Protein AF-A0A5Y9ZJA2-F1 (afdb_monomer)

pLDDT: mean 80.07, std 12.36, range [51.16, 93.44]

Solvent-accessible surface area (backbone atoms only 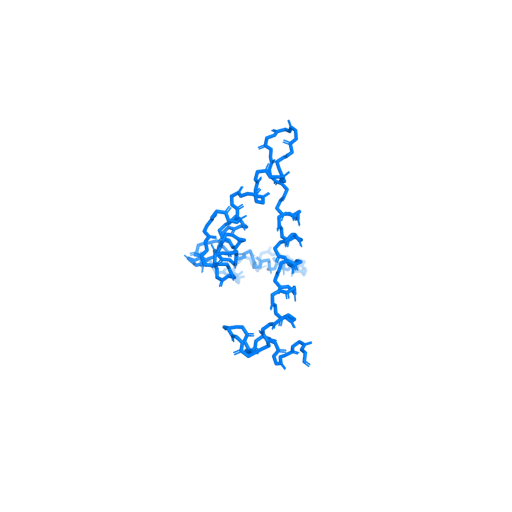— not comparable to full-atom values): 6216 Å² total; per-residue (Å²): 133,67,63,67,77,59,56,74,74,55,94,60,92,79,84,81,82,82,75,82,72,81,58,69,85,80,45,87,80,63,64,50,74,66,54,42,54,42,49,53,38,25,75,72,70,76,38,67,63,62,40,53,55,43,51,65,69,33,48,44,99,86,75,48,69,46,62,68,56,41,47,52,54,50,49,54,51,48,55,53,52,46,76,74,42,55,85,45,99,56,24,79,56,38,72,73,78,107

Sequence (98 aa):
MNVDSFINRFNNHPVLFIGAGFSLRYLEHSYTWEGLLKHISYELTGNNETFLDLKSKSQNSDGTFSYEEIASDIESLFNNTLSQDRDGKFKEINDVFY

Structure (mmCIF, N/CA/C/O backbone):
data_AF-A0A5Y9ZJA2-F1
#
_entry.id   AF-A0A5Y9ZJA2-F1
#
loop_
_atom_site.group_PDB
_atom_site.id
_atom_site.type_symbol
_atom_site.label_atom_id
_atom_site.label_alt_id
_atom_site.label_comp_id
_atom_site.label_asym_id
_atom_site.label_entity_id
_atom_site.label_seq_id
_atom_site.pdbx_PDB_ins_code
_atom_site.Cartn_x
_atom_site.Cartn_y
_atom_site.Cartn_z
_atom_site.occupancy
_atom_site.B_iso_or_equiv
_atom_site.auth_seq_id
_atom_site.auth_comp_id
_atom_site.auth_asym_id
_atom_site.auth_atom_id
_atom_site.pdbx_PDB_model_num
ATOM 1 N N . MET A 1 1 ? 1.990 -11.338 -38.802 1.00 51.16 1 MET A N 1
ATOM 2 C CA . MET A 1 1 ? 3.149 -12.254 -38.888 1.00 51.16 1 MET A CA 1
ATOM 3 C C . MET A 1 1 ? 2.607 -13.671 -38.822 1.00 51.16 1 MET A C 1
ATOM 5 O O . MET A 1 1 ? 1.899 -13.967 -37.872 1.00 51.16 1 MET A O 1
ATOM 9 N N . ASN A 1 2 ? 2.828 -14.498 -39.846 1.00 63.59 2 ASN A N 1
ATOM 10 C CA . ASN A 1 2 ? 2.344 -15.882 -39.852 1.00 63.59 2 ASN A CA 1
ATOM 11 C C . ASN A 1 2 ? 3.407 -16.739 -39.155 1.00 63.59 2 ASN A C 1
ATOM 13 O O . ASN A 1 2 ? 4.462 -16.992 -39.726 1.00 63.59 2 ASN A O 1
ATOM 17 N N . VAL A 1 3 ? 3.186 -17.060 -37.880 1.00 67.06 3 VAL A N 1
ATOM 18 C CA . VAL A 1 3 ? 4.190 -17.697 -37.007 1.00 67.06 3 VAL A CA 1
ATOM 19 C C . VAL A 1 3 ? 4.669 -19.031 -37.590 1.00 67.06 3 VAL A C 1
ATOM 21 O O . VAL A 1 3 ? 5.855 -19.344 -37.534 1.00 67.06 3 VAL A O 1
ATOM 24 N N . ASP A 1 4 ? 3.768 -19.743 -38.261 1.00 72.50 4 ASP A N 1
ATOM 25 C CA . ASP A 1 4 ? 4.036 -20.994 -38.968 1.00 72.50 4 ASP A CA 1
ATOM 26 C C . ASP A 1 4 ? 5.189 -20.880 -39.988 1.00 72.50 4 ASP A C 1
ATOM 28 O O . ASP A 1 4 ? 6.163 -21.632 -39.940 1.00 72.50 4 ASP A O 1
ATOM 32 N N . SER A 1 5 ? 5.172 -19.853 -40.844 1.00 75.12 5 SER A N 1
ATOM 33 C CA . SER A 1 5 ? 6.197 -19.666 -41.883 1.00 75.12 5 SER A CA 1
ATOM 34 C C . SER A 1 5 ? 7.542 -19.157 -41.352 1.00 75.12 5 SER A C 1
ATOM 36 O O . SER A 1 5 ? 8.542 -19.154 -42.079 1.00 75.12 5 SER A O 1
ATOM 38 N N . PHE A 1 6 ? 7.583 -18.704 -40.098 1.00 75.88 6 PHE A N 1
ATOM 39 C CA . PHE A 1 6 ? 8.811 -18.355 -39.388 1.00 75.88 6 PHE A CA 1
ATOM 40 C C . PHE A 1 6 ? 9.441 -19.595 -38.742 1.00 75.88 6 PHE A C 1
ATOM 42 O O . PHE A 1 6 ? 10.637 -19.822 -38.90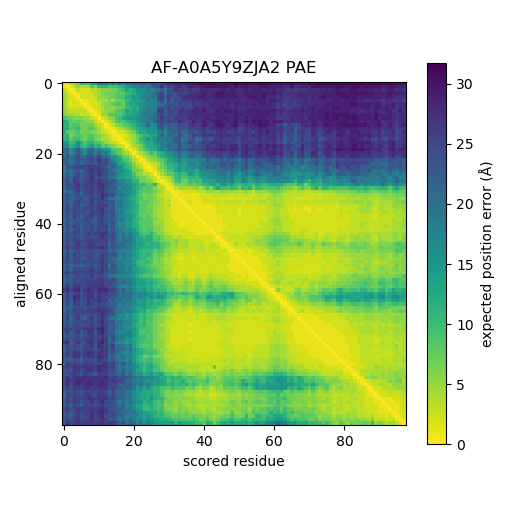6 1.00 75.88 6 PHE A O 1
ATOM 49 N N . ILE A 1 7 ? 8.629 -20.418 -38.072 1.00 71.00 7 ILE A N 1
ATOM 50 C CA . ILE A 1 7 ? 9.071 -21.645 -37.394 1.00 71.00 7 ILE A CA 1
ATOM 51 C C . ILE A 1 7 ? 9.594 -22.679 -38.403 1.00 71.00 7 ILE A C 1
ATOM 53 O O . ILE A 1 7 ? 10.636 -23.286 -38.167 1.00 71.00 7 ILE A O 1
ATOM 57 N N . ASN A 1 8 ? 8.952 -22.798 -39.570 1.00 73.94 8 ASN A N 1
ATOM 58 C CA . ASN A 1 8 ? 9.300 -23.767 -40.619 1.00 73.94 8 ASN A CA 1
ATOM 59 C C . ASN A 1 8 ? 10.683 -23.569 -41.282 1.00 73.94 8 ASN A C 1
ATOM 61 O O . ASN A 1 8 ? 11.052 -24.334 -42.169 1.00 73.94 8 ASN A O 1
ATOM 65 N N . ARG A 1 9 ? 11.464 -22.553 -40.887 1.00 76.75 9 ARG A N 1
ATOM 66 C CA . ARG A 1 9 ? 12.826 -22.304 -41.406 1.00 76.75 9 ARG A CA 1
ATOM 67 C C . ARG A 1 9 ? 13.930 -22.905 -40.535 1.00 76.75 9 ARG A C 1
ATOM 69 O O . ARG A 1 9 ? 15.094 -22.872 -40.931 1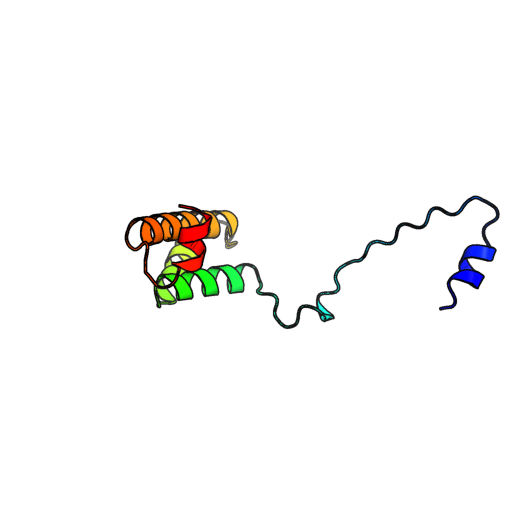.00 76.75 9 ARG A O 1
ATOM 76 N N . PHE A 1 10 ? 13.591 -23.409 -39.350 1.00 77.69 10 PHE A N 1
ATOM 77 C CA . PHE A 1 10 ? 14.551 -23.972 -38.407 1.00 77.69 10 PHE A CA 1
ATOM 78 C C . PHE A 1 10 ? 14.491 -25.505 -38.453 1.00 77.69 10 PHE A C 1
ATOM 80 O O . PHE A 1 10 ? 13.438 -26.094 -38.248 1.00 77.69 10 PHE A O 1
ATOM 87 N N . ASN A 1 11 ? 15.632 -26.155 -38.708 1.00 69.19 11 ASN A N 1
ATOM 88 C CA . ASN A 1 11 ? 15.732 -27.622 -38.801 1.00 69.19 11 ASN A CA 1
ATOM 89 C C . ASN A 1 11 ? 15.886 -28.327 -37.435 1.00 69.19 11 ASN A C 1
ATOM 91 O O . ASN A 1 11 ? 15.755 -29.545 -37.361 1.00 69.19 11 ASN A O 1
ATOM 95 N N . ASN A 1 12 ? 16.174 -27.582 -36.362 1.00 70.88 12 ASN A N 1
ATOM 96 C CA . ASN A 1 12 ? 16.268 -28.103 -34.993 1.00 70.88 12 ASN A CA 1
ATOM 97 C C . ASN A 1 12 ? 14.964 -27.823 -34.241 1.00 70.88 12 ASN A C 1
ATOM 99 O O . ASN A 1 12 ? 14.339 -26.799 -34.511 1.00 70.88 12 ASN A O 1
ATOM 103 N N . HIS A 1 13 ? 14.586 -28.681 -33.281 1.00 66.50 13 HIS A N 1
ATOM 104 C CA . HIS A 1 13 ? 13.365 -28.508 -32.482 1.00 66.50 13 HIS A CA 1
ATOM 105 C C . HIS A 1 13 ? 13.322 -27.105 -31.846 1.00 66.50 13 HIS A C 1
ATOM 107 O O . HIS A 1 13 ? 14.119 -26.819 -30.947 1.00 66.50 13 HIS A O 1
ATOM 113 N N . PRO A 1 14 ? 12.437 -26.208 -32.312 1.00 64.44 14 PRO A N 1
ATOM 114 C CA . PRO A 1 14 ? 12.440 -24.833 -31.849 1.00 64.44 14 PRO A CA 1
ATOM 115 C C . PRO A 1 14 ? 11.765 -24.761 -30.478 1.00 64.44 14 PRO A C 1
ATOM 117 O O . PRO A 1 14 ? 10.594 -25.107 -30.333 1.00 64.44 14 PRO A O 1
ATOM 120 N N . VAL A 1 15 ? 12.500 -24.294 -29.468 1.00 67.44 15 VAL A N 1
ATOM 121 C CA . VAL A 1 15 ? 11.933 -23.957 -28.156 1.00 67.44 15 VAL A CA 1
ATOM 122 C C . VAL A 1 15 ? 11.491 -22.497 -28.199 1.00 67.44 15 VAL 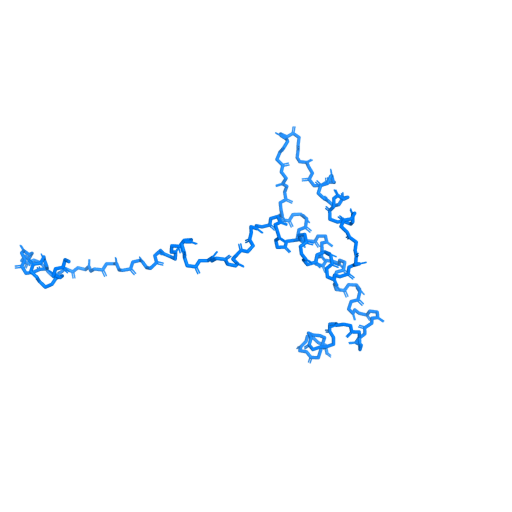A C 1
ATOM 124 O O . VAL A 1 15 ? 12.319 -21.591 -28.295 1.00 67.44 15 VAL A O 1
ATOM 127 N N . LEU A 1 16 ? 10.178 -22.268 -28.163 1.00 63.66 16 LEU A N 1
ATOM 128 C CA . LEU A 1 16 ? 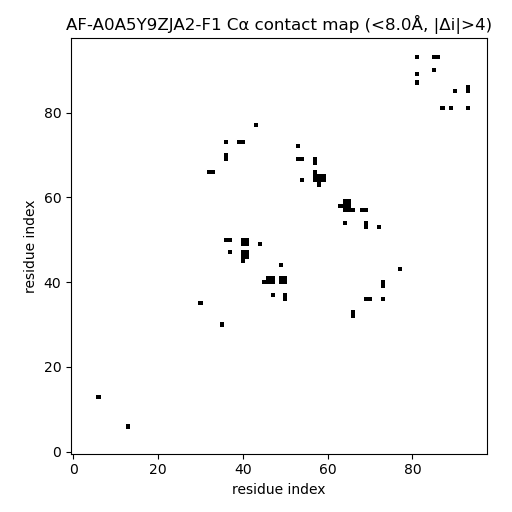9.579 -20.936 -28.169 1.00 63.66 16 LEU A CA 1
ATOM 129 C C . LEU A 1 16 ? 9.223 -20.520 -26.738 1.00 63.66 16 LEU A C 1
ATOM 131 O O . LEU A 1 16 ? 8.289 -21.053 -26.144 1.00 63.66 16 LEU A O 1
ATOM 135 N N . PHE A 1 17 ? 9.937 -19.532 -26.204 1.00 58.94 17 PHE A N 1
ATOM 136 C CA . PHE A 1 17 ? 9.564 -18.877 -24.953 1.00 58.94 17 PHE A CA 1
ATOM 137 C C . PHE A 1 17 ? 8.597 -17.731 -25.254 1.00 58.94 17 PHE A C 1
ATOM 139 O O . PHE A 1 17 ? 8.996 -16.685 -25.764 1.00 58.94 17 PHE A O 1
ATOM 146 N N . ILE A 1 18 ? 7.315 -17.926 -24.944 1.00 62.16 18 ILE A N 1
ATOM 147 C CA . ILE A 1 18 ? 6.311 -16.859 -25.005 1.00 62.16 18 ILE A CA 1
ATOM 148 C C . ILE A 1 18 ? 6.269 -16.185 -23.635 1.00 62.16 18 ILE A C 1
ATOM 150 O O . ILE A 1 18 ? 5.551 -16.611 -22.736 1.00 62.16 18 ILE A O 1
ATOM 154 N N . GLY A 1 19 ? 7.061 -15.129 -23.468 1.00 58.94 19 GLY A N 1
ATOM 155 C CA . GLY A 1 19 ? 6.878 -14.202 -22.360 1.00 58.94 19 GLY A CA 1
ATOM 156 C C . GLY A 1 19 ? 5.705 -13.284 -22.678 1.00 58.94 19 GLY A C 1
ATOM 157 O O . GLY A 1 19 ? 5.833 -12.400 -23.524 1.00 58.94 19 GLY A O 1
ATOM 158 N N . ALA A 1 20 ? 4.564 -13.468 -22.016 1.00 56.22 20 ALA A N 1
ATOM 159 C CA . ALA A 1 20 ? 3.538 -12.435 -21.980 1.00 56.22 20 ALA A CA 1
ATOM 160 C C . ALA A 1 20 ? 4.066 -11.289 -21.106 1.00 56.22 20 ALA A C 1
ATOM 162 O O . ALA A 1 20 ? 3.802 -11.225 -19.909 1.00 56.22 20 ALA A O 1
ATOM 163 N N . GLY A 1 21 ? 4.866 -10.396 -21.690 1.00 55.50 21 GLY A N 1
ATOM 164 C CA . GLY A 1 21 ? 5.074 -9.090 -21.087 1.00 55.50 21 GLY A CA 1
ATOM 165 C C . GLY A 1 21 ? 3.711 -8.414 -21.050 1.00 55.50 21 GLY A C 1
ATOM 166 O O . GLY A 1 21 ? 3.196 -8.043 -22.105 1.00 55.50 21 GLY A O 1
ATOM 167 N N . PHE A 1 22 ? 3.093 -8.310 -19.871 1.00 52.19 22 PHE A N 1
ATOM 168 C CA . PHE A 1 22 ? 1.911 -7.473 -19.692 1.00 52.19 22 PHE A CA 1
ATOM 169 C C . PHE A 1 22 ? 2.280 -6.075 -20.184 1.00 52.19 22 PHE A C 1
ATOM 171 O O . PHE A 1 22 ? 3.059 -5.365 -19.549 1.00 52.19 22 PHE A O 1
ATOM 178 N N . SER A 1 23 ? 1.793 -5.686 -21.362 1.00 56.66 23 SER A N 1
ATOM 179 C CA . SER A 1 23 ? 2.056 -4.340 -21.844 1.00 56.66 23 SER A CA 1
ATOM 180 C C . SER A 1 23 ? 1.233 -3.392 -20.978 1.00 56.66 23 SER A C 1
ATOM 182 O O . SER A 1 23 ? 0.009 -3.546 -20.927 1.00 56.66 23 SER A O 1
ATOM 184 N N . LEU A 1 24 ? 1.874 -2.391 -20.366 1.00 53.66 24 LEU A N 1
ATOM 185 C CA . LEU A 1 24 ? 1.201 -1.314 -19.620 1.00 53.66 24 LEU A CA 1
ATOM 186 C C . LEU A 1 24 ? 0.053 -0.655 -20.406 1.00 53.66 24 LEU A C 1
ATOM 188 O O . LEU A 1 24 ? -0.835 -0.060 -19.814 1.00 53.66 24 LEU A O 1
ATOM 192 N N . ARG A 1 25 ? 0.029 -0.814 -21.734 1.00 55.47 25 ARG A N 1
ATOM 193 C CA . ARG A 1 25 ? -1.054 -0.380 -22.621 1.00 55.47 25 ARG A CA 1
ATOM 194 C C . ARG A 1 25 ? -2.443 -0.901 -22.233 1.00 55.47 25 ARG A C 1
ATOM 196 O O . ARG A 1 25 ? -3.413 -0.224 -22.529 1.00 55.47 25 ARG A O 1
ATOM 203 N N . TYR A 1 26 ? -2.543 -2.079 -21.615 1.00 54.62 26 TYR A N 1
ATOM 204 C CA . TYR A 1 26 ? -3.826 -2.646 -21.167 1.00 54.62 26 TYR A CA 1
ATOM 205 C C . TYR A 1 26 ? -4.112 -2.380 -19.684 1.00 54.62 26 TYR A C 1
ATOM 207 O O . TYR A 1 26 ? -5.145 -2.795 -19.168 1.00 54.62 26 TYR A O 1
ATOM 215 N N . LEU A 1 27 ? -3.203 -1.692 -18.994 1.00 59.03 27 LEU A N 1
ATOM 216 C CA . LEU A 1 27 ? -3.321 -1.326 -17.590 1.00 59.03 27 LEU A CA 1
ATOM 217 C C . LEU A 1 27 ? -3.778 0.138 -17.472 1.00 59.03 27 LEU A C 1
ATOM 219 O O . LEU A 1 27 ? -3.135 0.961 -16.831 1.00 59.03 27 LEU A O 1
ATOM 223 N N . GLU A 1 28 ? -4.911 0.476 -18.094 1.00 59.19 28 GLU A N 1
ATOM 224 C CA . GLU A 1 28 ? -5.481 1.838 -18.053 1.00 59.19 28 GLU A CA 1
ATOM 225 C C . 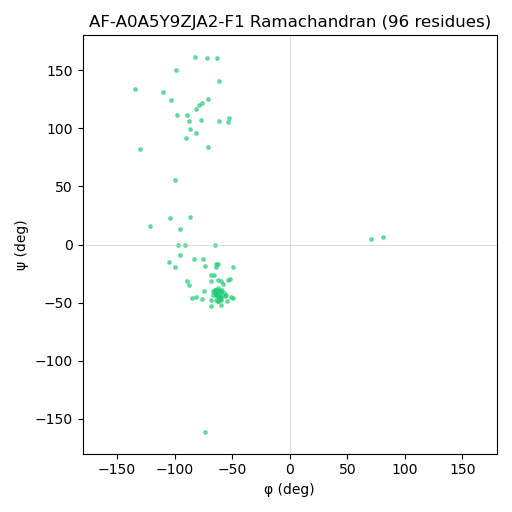GLU A 1 28 ? -5.905 2.267 -16.632 1.00 59.19 28 GLU A C 1
ATOM 227 O O . GLU A 1 28 ? -6.049 3.456 -16.353 1.00 59.19 28 GLU A O 1
ATOM 232 N N . HIS A 1 29 ? -6.036 1.304 -15.713 1.00 60.66 29 HIS A N 1
ATOM 233 C CA . HIS A 1 29 ? -6.396 1.507 -14.307 1.00 60.66 29 HIS A CA 1
ATOM 234 C C . HIS A 1 29 ? -5.347 0.977 -13.317 1.00 60.66 29 HIS A C 1
ATOM 236 O O . HIS A 1 29 ? -5.658 0.801 -12.140 1.00 60.66 29 HIS A O 1
ATOM 242 N N . SER A 1 30 ? -4.109 0.693 -13.748 1.00 63.19 30 SER A N 1
ATOM 243 C CA . SER A 1 30 ? -3.077 0.320 -12.776 1.00 63.19 30 SER A CA 1
ATOM 244 C C . SER A 1 30 ? -2.582 1.548 -12.043 1.00 63.19 30 SER A C 1
ATOM 246 O O . SER A 1 30 ? -2.026 2.470 -12.646 1.00 63.19 30 SER A O 1
ATOM 248 N N . TYR A 1 31 ? -2.715 1.526 -10.729 1.00 71.25 31 TYR A N 1
ATOM 249 C CA . TYR A 1 31 ? -2.007 2.468 -9.894 1.00 71.25 31 TYR A CA 1
ATOM 250 C C . TYR A 1 31 ? -0.489 2.301 -10.056 1.00 71.25 31 TYR A C 1
ATOM 252 O O . TYR A 1 31 ? 0.030 1.185 -10.113 1.00 71.25 31 TYR A O 1
ATOM 260 N N . THR A 1 32 ? 0.235 3.422 -10.083 1.00 85.81 32 THR A N 1
ATOM 261 C CA . THR A 1 32 ? 1.653 3.413 -9.699 1.00 85.81 32 THR A CA 1
ATOM 262 C C . THR A 1 32 ? 1.758 3.019 -8.225 1.00 85.81 32 THR A C 1
ATOM 264 O O . THR A 1 32 ? 0.784 3.170 -7.490 1.00 85.81 32 THR A O 1
ATOM 267 N N . TRP A 1 33 ? 2.922 2.566 -7.753 1.00 85.62 33 TRP A N 1
ATOM 268 C CA . TRP A 1 33 ? 3.115 2.284 -6.321 1.00 85.62 33 TRP A CA 1
ATOM 269 C C . TRP A 1 33 ? 2.691 3.460 -5.434 1.00 85.62 33 TRP A C 1
ATOM 271 O O . TRP A 1 33 ? 1.922 3.281 -4.496 1.00 85.62 33 TRP A O 1
ATOM 281 N N . GLU A 1 34 ? 3.084 4.682 -5.801 1.00 88.25 34 GLU A N 1
ATOM 282 C CA . GLU A 1 34 ? 2.630 5.896 -5.120 1.00 88.25 34 GLU A CA 1
ATOM 283 C C . GLU A 1 34 ? 1.104 6.063 -5.172 1.00 88.25 34 GLU A C 1
ATOM 285 O O . GLU A 1 34 ? 0.475 6.328 -4.150 1.00 88.25 34 GLU A O 1
ATOM 290 N N . GLY A 1 35 ? 0.498 5.898 -6.350 1.00 88.69 35 GLY A N 1
ATOM 291 C CA . GLY A 1 35 ? -0.946 6.031 -6.522 1.00 88.69 35 GLY A CA 1
ATOM 292 C C . GLY A 1 35 ? -1.733 5.003 -5.710 1.00 88.69 35 GLY A C 1
ATOM 293 O O . GLY A 1 35 ? -2.772 5.344 -5.150 1.00 88.69 35 GLY A O 1
ATOM 294 N N . LEU A 1 36 ? -1.219 3.776 -5.612 1.00 90.06 36 LEU A N 1
ATOM 295 C CA . LEU A 1 36 ? -1.847 2.671 -4.898 1.00 90.06 36 LEU A CA 1
ATOM 296 C C . LEU A 1 36 ? -1.830 2.950 -3.399 1.00 90.06 36 LEU A C 1
ATOM 298 O O . LEU A 1 36 ? -2.873 2.937 -2.754 1.00 90.06 36 LEU A O 1
ATOM 302 N N . LEU A 1 37 ? -0.648 3.259 -2.865 1.00 92.00 37 LEU A N 1
ATOM 303 C CA . LEU A 1 37 ? -0.457 3.530 -1.443 1.00 92.00 37 LEU A CA 1
ATOM 304 C C . LEU A 1 37 ? -1.228 4.780 -1.006 1.00 92.00 37 LEU A C 1
ATOM 306 O O . LEU A 1 37 ? -1.871 4.775 0.044 1.00 92.00 37 LEU A O 1
ATOM 310 N N . LYS A 1 38 ? -1.255 5.822 -1.844 1.00 92.62 38 LYS A N 1
ATOM 311 C CA . LYS A 1 38 ? -2.071 7.013 -1.597 1.00 92.62 38 LYS A CA 1
ATOM 312 C C . LYS A 1 38 ? -3.562 6.689 -1.576 1.00 92.62 38 LYS A C 1
ATOM 314 O O . LYS A 1 38 ? -4.267 7.170 -0.693 1.00 92.62 38 LYS A O 1
ATOM 319 N N . HIS A 1 39 ? -4.043 5.891 -2.530 1.00 91.56 39 HIS A N 1
ATOM 320 C CA . HIS A 1 39 ? -5.448 5.499 -2.581 1.00 91.56 39 HIS A CA 1
ATOM 321 C C . HIS A 1 39 ? -5.845 4.691 -1.341 1.00 91.56 39 HIS A C 1
ATOM 323 O O . HIS A 1 39 ? -6.810 5.056 -0.681 1.00 91.56 39 HIS A O 1
ATOM 329 N N . ILE A 1 40 ? -5.064 3.673 -0.966 1.00 90.62 40 ILE A N 1
ATOM 330 C CA . ILE A 1 40 ? -5.324 2.857 0.231 1.00 90.62 40 ILE A CA 1
ATOM 331 C C . ILE A 1 40 ? -5.321 3.724 1.497 1.00 90.62 40 ILE A C 1
ATOM 333 O O . ILE A 1 40 ? -6.237 3.629 2.312 1.00 90.62 40 ILE A O 1
ATOM 337 N N . SER A 1 41 ? -4.328 4.606 1.647 1.00 92.50 41 SER A N 1
ATOM 338 C CA . SER A 1 41 ? -4.248 5.518 2.792 1.00 92.50 41 SER A CA 1
ATOM 339 C C . SER A 1 41 ? -5.475 6.432 2.878 1.00 92.50 41 SER A C 1
ATOM 341 O O . SER A 1 41 ? -6.060 6.559 3.952 1.00 92.50 41 SER A O 1
ATOM 343 N N . TYR A 1 42 ? -5.916 6.996 1.750 1.00 92.62 42 TYR A N 1
ATOM 344 C CA . TYR A 1 42 ? -7.1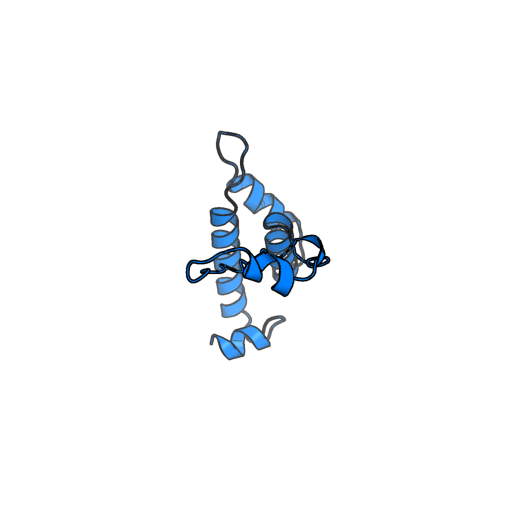26 7.813 1.690 1.00 92.62 42 TYR A CA 1
ATOM 345 C C . TYR A 1 42 ? -8.390 7.012 2.020 1.00 92.62 42 TYR A C 1
ATOM 347 O O . TYR A 1 42 ? -9.238 7.487 2.771 1.00 92.62 42 TYR A O 1
ATOM 355 N N . GLU A 1 43 ? -8.526 5.792 1.498 1.00 90.88 43 GLU A N 1
ATOM 356 C CA . GLU A 1 43 ? -9.681 4.939 1.782 1.00 90.88 43 GLU A CA 1
ATOM 357 C C . GLU A 1 43 ? -9.784 4.578 3.270 1.00 90.88 43 GLU A C 1
ATOM 359 O O . GLU A 1 43 ? -10.903 4.410 3.765 1.00 90.88 43 GLU A O 1
ATOM 364 N N . LEU A 1 44 ? -8.640 4.484 3.958 1.00 89.19 44 LEU A N 1
ATOM 365 C CA . LEU A 1 44 ? -8.524 4.145 5.374 1.00 89.19 44 LEU A CA 1
ATOM 366 C C . LEU A 1 44 ? -8.773 5.338 6.309 1.00 89.19 44 LEU A C 1
ATOM 368 O O . LEU A 1 44 ? -9.492 5.191 7.293 1.00 89.19 44 LEU A O 1
ATOM 372 N N . THR A 1 45 ? -8.197 6.510 6.026 1.00 87.88 45 THR A N 1
ATOM 373 C CA . THR A 1 45 ? -8.265 7.674 6.936 1.00 87.88 45 THR A CA 1
ATOM 374 C C . THR A 1 45 ? -9.234 8.764 6.487 1.00 87.88 45 THR A C 1
ATOM 376 O O . THR A 1 45 ? -9.557 9.662 7.263 1.00 87.88 45 THR A O 1
ATOM 379 N N . GLY A 1 46 ? -9.677 8.731 5.229 1.00 88.88 46 GLY A N 1
ATOM 380 C CA . GLY A 1 46 ? -10.441 9.804 4.594 1.00 88.88 46 GLY A CA 1
ATOM 381 C C . GLY A 1 46 ? -9.621 11.065 4.299 1.00 88.88 46 GLY A C 1
ATOM 382 O O . GLY A 1 46 ? -10.191 12.064 3.857 1.00 88.88 46 GLY A O 1
ATOM 383 N N . ASN A 1 47 ? -8.302 11.050 4.535 1.00 88.69 47 ASN A N 1
ATOM 384 C CA . ASN A 1 47 ? -7.436 12.218 4.402 1.00 88.69 47 ASN A CA 1
ATOM 385 C C . ASN A 1 47 ? -6.134 11.891 3.649 1.00 88.69 47 ASN A C 1
ATOM 387 O O . ASN A 1 47 ? -5.438 10.924 3.941 1.00 88.69 47 ASN A O 1
ATOM 391 N N . ASN A 1 48 ? -5.774 12.751 2.694 1.00 88.06 48 ASN A N 1
ATOM 392 C CA . ASN A 1 48 ? -4.519 12.646 1.949 1.00 88.06 48 ASN A CA 1
ATOM 393 C C . ASN A 1 48 ? -3.282 13.053 2.770 1.00 88.06 48 ASN A C 1
ATOM 395 O O . ASN A 1 48 ? -2.170 12.707 2.375 1.00 88.06 48 ASN A O 1
ATOM 399 N N . GLU A 1 49 ? -3.451 13.784 3.876 1.00 89.62 49 GLU A N 1
ATOM 400 C CA . GLU A 1 49 ? -2.346 14.224 4.742 1.00 89.62 49 GLU A CA 1
ATOM 401 C C . GLU A 1 49 ? -1.584 13.036 5.331 1.00 89.62 49 GLU A C 1
ATOM 403 O O . GLU A 1 49 ? -0.358 13.042 5.314 1.00 89.62 49 GLU A O 1
ATOM 408 N N . THR A 1 50 ? -2.281 11.963 5.725 1.00 88.25 50 THR A N 1
ATOM 409 C CA . THR A 1 50 ? -1.642 10.760 6.280 1.00 88.25 50 THR A CA 1
ATOM 410 C C . THR A 1 50 ? -0.598 10.180 5.328 1.00 88.25 50 THR A C 1
ATOM 412 O O . THR A 1 50 ? 0.510 9.853 5.744 1.00 88.25 50 THR A O 1
ATOM 415 N N . PHE A 1 51 ? -0.922 10.092 4.037 1.00 91.44 51 PHE A N 1
ATOM 416 C CA . PHE A 1 51 ? 0.018 9.595 3.039 1.00 91.44 51 PHE A CA 1
ATOM 417 C C . PHE A 1 51 ? 1.226 10.526 2.868 1.00 91.44 51 PHE A C 1
ATOM 419 O O . PHE A 1 51 ? 2.352 10.053 2.737 1.00 91.44 51 PHE A O 1
ATOM 426 N N . LEU A 1 52 ? 1.008 11.844 2.866 1.00 89.88 52 LEU A N 1
ATOM 427 C CA . LEU A 1 52 ? 2.086 12.828 2.726 1.00 89.88 52 LEU A CA 1
ATOM 428 C C . LEU A 1 52 ? 3.029 12.808 3.933 1.00 89.88 52 LEU A C 1
ATOM 430 O O . LEU A 1 52 ? 4.246 12.861 3.751 1.00 89.88 52 LEU A O 1
ATOM 434 N N . ASP A 1 53 ? 2.478 12.658 5.136 1.00 91.56 53 ASP A N 1
ATOM 435 C CA . ASP A 1 53 ? 3.247 12.530 6.369 1.00 91.56 53 ASP A CA 1
ATOM 436 C C . ASP A 1 53 ? 4.124 11.275 6.342 1.00 91.56 53 ASP A C 1
ATOM 438 O O . ASP A 1 53 ? 5.326 11.367 6.593 1.00 91.56 53 ASP A O 1
ATOM 442 N N . LEU A 1 54 ? 3.561 10.116 5.979 1.00 89.44 54 LEU A N 1
ATOM 443 C CA . LEU A 1 54 ? 4.325 8.872 5.823 1.00 89.44 54 LEU A CA 1
ATOM 444 C C . LEU A 1 54 ? 5.405 9.009 4.746 1.00 89.44 54 LEU A C 1
ATOM 446 O O . LEU A 1 54 ? 6.568 8.695 4.985 1.00 89.44 54 LEU A O 1
ATOM 450 N N . LYS A 1 55 ? 5.058 9.586 3.591 1.00 89.75 55 LYS A N 1
ATOM 451 C CA . LYS A 1 55 ? 6.009 9.821 2.500 1.00 89.75 55 LYS A CA 1
ATOM 452 C C . LYS A 1 55 ? 7.180 10.706 2.934 1.00 89.75 55 LYS A C 1
ATOM 454 O O . LYS A 1 55 ? 8.310 10.454 2.529 1.00 89.75 55 LYS A O 1
ATOM 459 N N . SER A 1 56 ? 6.926 11.728 3.753 1.00 88.12 56 SER A N 1
ATOM 460 C CA . SER A 1 56 ? 7.982 12.602 4.277 1.00 88.12 56 SER A CA 1
ATOM 461 C C . SER A 1 56 ? 8.915 11.897 5.266 1.00 88.12 56 SER A C 1
ATOM 463 O O . SER A 1 56 ? 10.098 12.225 5.320 1.00 88.12 56 SER A O 1
ATOM 465 N N . LYS A 1 57 ? 8.407 10.915 6.024 1.00 88.50 57 LYS A N 1
ATOM 466 C CA . LYS A 1 57 ? 9.199 10.132 6.983 1.00 88.50 57 LYS A CA 1
ATOM 467 C C . LYS A 1 57 ? 10.109 9.127 6.284 1.00 88.50 57 LYS A C 1
ATOM 469 O O . LYS A 1 57 ? 11.264 9.005 6.672 1.00 88.50 57 LYS A O 1
ATOM 474 N N . SER A 1 58 ? 9.617 8.482 5.229 1.00 86.62 58 SER A N 1
ATOM 475 C CA . SER A 1 58 ? 10.350 7.469 4.452 1.00 86.62 58 SER A CA 1
ATOM 476 C C . SER A 1 58 ? 11.208 8.066 3.326 1.00 86.62 58 SER A C 1
ATOM 478 O O . SER A 1 58 ? 11.471 7.414 2.308 1.00 86.62 58 SER A O 1
ATOM 480 N N . GLN A 1 59 ? 11.600 9.339 3.457 1.00 87.50 59 GLN A N 1
ATOM 481 C CA . GLN A 1 59 ? 12.505 9.987 2.519 1.00 87.50 59 GLN A CA 1
ATOM 482 C C . GLN A 1 59 ? 13.949 9.607 2.856 1.00 87.50 59 GLN A C 1
ATOM 484 O O . GLN A 1 59 ? 14.485 9.960 3.907 1.00 87.50 59 GLN A O 1
ATOM 489 N N . ASN A 1 60 ? 14.600 8.926 1.921 1.00 84.62 60 ASN A N 1
ATOM 490 C CA . ASN A 1 60 ? 16.002 8.561 2.033 1.00 84.62 60 ASN A CA 1
ATOM 491 C C . ASN A 1 60 ? 16.908 9.791 1.864 1.00 84.62 60 ASN A C 1
ATOM 493 O O . ASN A 1 60 ? 16.536 10.810 1.273 1.00 84.62 60 ASN A O 1
ATOM 497 N N . SER A 1 61 ? 18.153 9.685 2.338 1.00 79.94 61 SER A N 1
ATOM 498 C CA . SER A 1 61 ? 19.145 10.771 2.263 1.00 79.94 61 SER A CA 1
ATOM 499 C C . SER A 1 61 ? 19.517 11.185 0.831 1.00 79.94 61 SER A C 1
ATOM 501 O O . SER A 1 61 ? 20.085 12.255 0.633 1.00 79.94 61 SER A O 1
ATOM 503 N N . ASP A 1 62 ? 19.206 10.351 -0.161 1.00 82.94 62 ASP A N 1
ATOM 504 C CA . ASP A 1 62 ? 19.426 10.589 -1.591 1.00 82.94 62 ASP A CA 1
ATOM 505 C C . ASP A 1 62 ? 18.229 11.264 -2.292 1.00 82.94 62 ASP A C 1
ATOM 507 O O . ASP A 1 62 ? 18.289 11.542 -3.489 1.00 82.94 62 ASP A O 1
ATOM 511 N N . GLY A 1 63 ? 17.148 11.552 -1.558 1.00 79.69 63 GLY A N 1
ATOM 512 C CA . GLY A 1 63 ? 15.923 12.137 -2.103 1.00 79.69 63 GLY A CA 1
ATOM 513 C C . GLY A 1 63 ? 14.986 11.128 -2.770 1.00 79.69 63 GLY A C 1
ATOM 514 O O . GLY A 1 63 ? 13.981 11.540 -3.352 1.00 79.69 63 GLY A O 1
ATOM 515 N N . THR A 1 64 ? 15.284 9.827 -2.687 1.00 85.38 64 THR A N 1
ATOM 516 C CA . THR A 1 64 ? 14.348 8.766 -3.072 1.00 85.38 64 THR A CA 1
ATOM 517 C C . THR A 1 64 ? 13.367 8.464 -1.940 1.00 85.38 64 THR A C 1
ATOM 519 O O . THR A 1 64 ? 13.595 8.817 -0.782 1.00 85.38 64 THR A O 1
ATOM 522 N N . PHE A 1 65 ? 12.254 7.817 -2.279 1.00 87.00 65 PHE A N 1
ATOM 523 C CA . PHE A 1 65 ? 11.260 7.371 -1.307 1.00 87.00 65 PHE A CA 1
ATOM 524 C C . PHE A 1 65 ? 11.288 5.851 -1.217 1.00 87.00 65 PHE A C 1
ATOM 526 O O . PHE A 1 65 ? 11.235 5.174 -2.246 1.00 87.00 65 PHE A O 1
ATOM 533 N N . SER A 1 66 ? 11.347 5.337 0.009 1.00 89.38 66 SER A N 1
ATOM 534 C CA . SER A 1 66 ? 11.239 3.907 0.290 1.00 89.38 66 SER A CA 1
ATOM 535 C C . SER A 1 66 ? 9.762 3.507 0.309 1.00 89.38 66 SER A C 1
ATOM 537 O O . SER A 1 66 ? 9.061 3.708 1.301 1.00 89.38 66 SER A O 1
ATOM 539 N N . TYR A 1 67 ? 9.247 2.993 -0.811 1.00 88.75 67 TYR A N 1
ATOM 540 C CA . TYR A 1 67 ? 7.836 2.597 -0.899 1.00 88.75 67 TYR A CA 1
ATOM 541 C C . TYR A 1 67 ? 7.521 1.374 -0.034 1.00 88.75 67 TYR A C 1
ATOM 543 O O . TYR A 1 67 ? 6.388 1.225 0.412 1.00 88.75 67 TYR A O 1
ATOM 551 N N . GLU A 1 68 ? 8.513 0.529 0.231 1.00 90.00 68 GLU A N 1
ATOM 552 C CA . GLU A 1 68 ? 8.414 -0.627 1.117 1.00 90.00 68 GLU A CA 1
ATOM 553 C C . GLU A 1 68 ? 8.145 -0.205 2.568 1.00 90.00 68 GLU A C 1
ATOM 555 O O . GLU A 1 68 ? 7.312 -0.802 3.254 1.00 90.00 68 GLU A O 1
ATOM 560 N N . GLU A 1 69 ? 8.815 0.854 3.026 1.00 90.00 69 GLU A N 1
ATOM 561 C CA . GLU A 1 69 ? 8.620 1.413 4.366 1.00 90.00 69 GLU A CA 1
ATOM 562 C C . GLU A 1 69 ? 7.233 2.053 4.487 1.00 90.00 69 GLU A C 1
ATOM 564 O O . GLU A 1 69 ? 6.472 1.710 5.390 1.00 90.00 69 GLU A O 1
ATOM 569 N N . ILE A 1 70 ? 6.847 2.872 3.500 1.00 92.19 70 ILE A N 1
ATOM 570 C CA . ILE A 1 70 ? 5.507 3.478 3.440 1.00 92.19 70 ILE A CA 1
ATOM 571 C C . ILE A 1 70 ? 4.419 2.394 3.442 1.00 92.19 70 ILE A C 1
ATOM 573 O O . ILE A 1 70 ? 3.401 2.537 4.117 1.00 92.19 70 ILE A O 1
ATOM 577 N N . ALA A 1 71 ? 4.615 1.304 2.695 1.00 92.44 71 ALA A N 1
ATOM 578 C CA . ALA A 1 71 ? 3.669 0.194 2.654 1.00 92.44 71 ALA A CA 1
ATOM 579 C C . ALA A 1 71 ? 3.539 -0.506 4.015 1.00 92.44 71 ALA A C 1
ATOM 581 O O . ALA A 1 71 ? 2.420 -0.786 4.439 1.00 92.44 71 ALA A O 1
ATOM 582 N N . SER A 1 72 ? 4.656 -0.726 4.713 1.00 93.44 72 SER A N 1
ATOM 583 C CA . SER A 1 72 ? 4.681 -1.361 6.039 1.00 93.44 72 SER A CA 1
ATOM 584 C C . SER A 1 72 ? 3.968 -0.508 7.098 1.00 93.44 72 SER A C 1
ATOM 586 O O . SER A 1 72 ? 3.224 -1.023 7.940 1.00 93.44 72 SER A O 1
ATOM 588 N N . ASP A 1 73 ? 4.144 0.813 7.030 1.00 93.19 73 ASP A N 1
ATOM 589 C CA . ASP A 1 73 ? 3.455 1.756 7.911 1.00 93.19 73 ASP A CA 1
ATOM 590 C C . ASP A 1 73 ? 1.942 1.782 7.644 1.00 93.19 73 ASP A C 1
ATOM 592 O O . ASP A 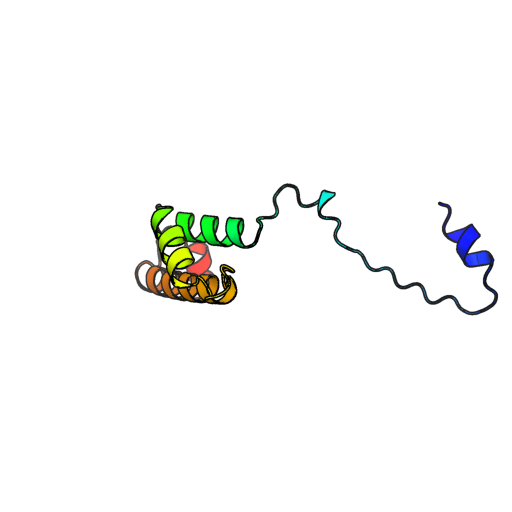1 73 ? 1.141 1.756 8.584 1.00 93.19 73 ASP A O 1
ATOM 596 N N . ILE A 1 74 ? 1.534 1.791 6.368 1.00 92.81 74 ILE A N 1
ATOM 597 C CA . ILE A 1 74 ? 0.117 1.723 5.978 1.00 92.81 74 ILE A CA 1
ATOM 598 C C . ILE A 1 74 ? -0.504 0.394 6.413 1.00 92.81 74 ILE A C 1
ATOM 600 O O . ILE A 1 74 ? -1.618 0.398 6.929 1.00 92.81 74 ILE A O 1
ATOM 604 N N . GLU A 1 75 ? 0.192 -0.729 6.246 1.00 92.12 75 GLU A N 1
ATOM 605 C CA . GLU A 1 75 ? -0.279 -2.047 6.685 1.00 92.12 75 GLU A CA 1
ATOM 606 C C . GLU A 1 75 ? -0.491 -2.085 8.203 1.00 92.12 75 GLU A C 1
ATOM 608 O O . GLU A 1 75 ? -1.528 -2.545 8.686 1.00 92.12 75 GLU A O 1
ATOM 613 N N . SER A 1 76 ? 0.453 -1.535 8.967 1.00 91.88 76 SER A N 1
ATOM 614 C CA . SER A 1 76 ? 0.335 -1.437 10.423 1.00 91.88 76 SER A CA 1
ATOM 615 C C . SER A 1 76 ? -0.865 -0.582 10.833 1.00 91.88 76 SER A C 1
ATOM 617 O O . SER A 1 76 ? -1.625 -0.959 11.728 1.00 91.88 76 SER A O 1
ATOM 619 N N . LEU A 1 77 ? -1.072 0.559 10.167 1.00 90.75 77 LEU A N 1
ATOM 620 C CA . LEU A 1 77 ? -2.242 1.411 10.377 1.00 90.75 77 LEU A CA 1
ATOM 621 C C . LEU A 1 77 ? -3.539 0.651 10.053 1.00 90.75 77 LEU A C 1
ATOM 623 O O . LEU A 1 77 ? -4.466 0.654 10.859 1.00 90.75 77 LEU A O 1
ATOM 627 N N . PHE A 1 78 ? -3.574 -0.040 8.914 1.00 90.62 78 PHE A N 1
ATOM 628 C CA . PHE A 1 78 ? -4.724 -0.799 8.433 1.00 90.62 78 PHE A CA 1
ATOM 629 C C . PHE A 1 78 ? -5.128 -1.897 9.418 1.00 90.62 78 PHE A C 1
ATOM 631 O O . PHE A 1 78 ? -6.270 -1.919 9.873 1.00 90.62 78 PHE A O 1
ATOM 638 N N . ASN A 1 79 ? -4.181 -2.740 9.834 1.00 89.00 79 ASN A N 1
ATOM 639 C CA . ASN A 1 79 ? -4.428 -3.818 10.793 1.00 89.00 79 ASN A CA 1
ATOM 640 C C . ASN A 1 79 ? -4.943 -3.286 12.138 1.00 89.00 79 ASN A C 1
ATOM 642 O O . ASN A 1 79 ? -5.875 -3.845 12.718 1.00 89.00 79 ASN A O 1
ATOM 646 N N . ASN A 1 80 ? -4.382 -2.172 12.620 1.00 89.31 80 ASN A N 1
ATOM 647 C CA . ASN A 1 80 ? -4.848 -1.535 13.849 1.00 89.31 80 ASN A CA 1
ATOM 648 C C . ASN A 1 80 ? -6.290 -1.030 13.708 1.00 89.31 80 ASN A C 1
ATOM 650 O O . ASN A 1 80 ? -7.120 -1.327 14.567 1.00 89.31 80 ASN A O 1
ATOM 654 N N . THR A 1 81 ? -6.615 -0.318 12.627 1.00 87.94 81 THR A N 1
ATOM 655 C CA . THR A 1 81 ? -7.974 0.187 12.384 1.00 87.94 81 THR A CA 1
ATOM 656 C C . THR A 1 81 ? -8.986 -0.949 12.254 1.00 87.94 81 THR A C 1
ATOM 658 O O . THR A 1 81 ? -10.034 -0.907 12.894 1.00 87.94 81 THR A O 1
ATOM 661 N N . LEU A 1 82 ? -8.658 -1.993 11.491 1.00 86.69 82 LEU A N 1
ATOM 662 C CA . LEU A 1 82 ? -9.516 -3.165 11.318 1.00 86.69 82 LEU A CA 1
ATOM 663 C C . LEU A 1 82 ? -9.797 -3.896 12.632 1.00 86.69 82 LEU A C 1
ATOM 665 O O . LEU A 1 82 ? -10.929 -4.310 12.876 1.00 86.69 82 LEU A O 1
ATOM 669 N N . SER A 1 83 ? -8.785 -4.018 13.495 1.00 83.44 83 SER A N 1
ATOM 670 C CA . SER A 1 83 ? -8.946 -4.655 14.804 1.00 83.44 83 SER A CA 1
ATOM 671 C C . SER A 1 83 ? -9.878 -3.876 15.742 1.00 83.44 83 SER A C 1
ATOM 673 O O . SER A 1 83 ? -10.483 -4.467 16.637 1.00 83.44 83 SER A O 1
ATOM 675 N N . GLN A 1 84 ? -9.998 -2.558 15.545 1.00 84.31 84 GLN A N 1
ATOM 676 C CA . GLN A 1 84 ? -10.837 -1.677 16.359 1.00 84.31 84 GLN A CA 1
ATOM 677 C C . GLN A 1 84 ? -12.271 -1.555 15.830 1.00 84.31 84 GLN A C 1
ATOM 679 O O . GLN A 1 84 ? -13.187 -1.393 16.634 1.00 84.31 84 GLN A O 1
ATOM 684 N N . ASP A 1 85 ? -12.474 -1.648 14.513 1.00 81.88 85 ASP A N 1
ATOM 685 C CA . ASP A 1 85 ? -13.785 -1.515 13.869 1.00 81.88 85 ASP A CA 1
ATOM 686 C C . ASP A 1 85 ? -14.059 -2.678 12.900 1.00 81.88 85 ASP A C 1
ATOM 688 O O . ASP A 1 85 ? -13.860 -2.585 11.684 1.00 81.88 85 ASP A O 1
ATOM 692 N N . ARG A 1 86 ? -14.515 -3.807 13.464 1.00 77.75 86 ARG A N 1
ATOM 693 C CA . ARG A 1 86 ? -14.752 -5.050 12.710 1.00 77.75 86 ARG A CA 1
ATOM 694 C C . ARG A 1 86 ? -15.846 -4.898 11.649 1.00 77.75 86 ARG A C 1
ATOM 696 O O . ARG A 1 86 ? -15.692 -5.408 10.542 1.00 77.75 86 ARG A O 1
ATOM 703 N N . ASP A 1 87 ? -16.927 -4.199 11.985 1.00 82.25 87 ASP A N 1
ATOM 704 C CA . ASP A 1 87 ? -18.120 -4.031 11.144 1.00 82.25 87 ASP A CA 1
ATOM 705 C C . ASP A 1 87 ? -18.105 -2.728 10.318 1.00 82.25 87 ASP A C 1
ATOM 707 O O . ASP A 1 87 ? -19.130 -2.330 9.759 1.00 82.25 87 ASP A O 1
ATOM 711 N N . GLY A 1 88 ? -16.952 -2.061 10.239 1.00 82.19 88 GLY A N 1
ATOM 712 C CA . GLY A 1 88 ? -16.776 -0.815 9.504 1.00 82.19 88 GLY A CA 1
ATOM 713 C C . GLY A 1 88 ? -16.749 -0.980 7.982 1.00 82.19 88 GLY A C 1
ATOM 714 O O . GLY A 1 88 ? -17.139 -1.994 7.401 1.00 82.19 88 GLY A O 1
ATOM 715 N N . LYS A 1 89 ? -16.215 0.039 7.302 1.00 84.69 89 LYS A N 1
ATOM 716 C CA . LYS A 1 89 ? -16.103 0.104 5.830 1.00 84.69 89 LYS A CA 1
ATOM 717 C C . LYS A 1 89 ? -15.439 -1.128 5.197 1.00 84.69 89 LYS A C 1
ATOM 719 O O . LYS A 1 89 ? -15.749 -1.474 4.062 1.00 84.69 89 LYS A O 1
ATOM 724 N N . PHE A 1 90 ? -14.540 -1.783 5.926 1.00 86.31 90 PHE A N 1
ATOM 725 C CA . PHE A 1 90 ? -13.767 -2.934 5.464 1.00 86.31 90 PHE A CA 1
ATOM 726 C C . PHE A 1 90 ? -14.272 -4.270 6.025 1.00 86.31 90 PHE A C 1
ATOM 728 O O . PHE A 1 90 ? -13.518 -5.240 6.059 1.00 86.31 90 PHE A O 1
ATOM 735 N N . LYS A 1 91 ? -15.539 -4.347 6.451 1.00 88.12 91 LYS A N 1
ATOM 736 C CA . LYS A 1 91 ? -16.134 -5.572 6.999 1.00 88.12 91 LYS A CA 1
ATOM 737 C C . LYS A 1 91 ? -15.902 -6.806 6.124 1.00 88.12 91 LYS A C 1
ATOM 739 O O . LYS A 1 91 ? -15.489 -7.837 6.634 1.00 88.12 91 LYS A O 1
ATOM 744 N N . GLU A 1 92 ? -16.109 -6.689 4.812 1.00 86.94 92 GLU A N 1
ATOM 745 C CA . GLU A 1 92 ? -15.920 -7.813 3.881 1.00 86.94 92 GLU A CA 1
ATOM 746 C C . GLU A 1 92 ? -14.486 -8.362 3.902 1.00 86.94 92 GLU A C 1
ATOM 748 O O . GLU A 1 92 ? -14.276 -9.555 3.713 1.00 86.94 92 GLU A O 1
ATOM 753 N N . ILE A 1 93 ? -13.498 -7.499 4.158 1.00 84.69 93 ILE A N 1
ATOM 754 C CA . ILE A 1 93 ? -12.099 -7.901 4.315 1.00 84.69 93 ILE A CA 1
ATOM 755 C C . ILE A 1 93 ? -11.912 -8.545 5.690 1.00 84.69 93 ILE A C 1
ATOM 757 O O . ILE A 1 93 ? -11.340 -9.628 5.784 1.00 84.69 93 ILE A O 1
ATOM 761 N N . ASN A 1 94 ? -12.435 -7.925 6.751 1.00 83.88 94 ASN A N 1
ATOM 762 C CA . ASN A 1 94 ? -12.359 -8.479 8.101 1.00 83.88 94 ASN A CA 1
ATOM 763 C C . ASN A 1 94 ? -12.940 -9.888 8.193 1.00 83.88 94 ASN A C 1
ATOM 765 O O . ASN A 1 94 ? -12.296 -10.744 8.778 1.00 83.88 94 ASN A O 1
ATOM 769 N N . ASP A 1 95 ? -14.090 -10.150 7.575 1.00 85.19 95 ASP A N 1
ATOM 770 C CA . ASP A 1 95 ? -14.749 -11.461 7.607 1.00 85.19 95 ASP A CA 1
ATOM 771 C C . ASP A 1 95 ? -13.922 -12.576 6.928 1.00 85.19 95 ASP A C 1
ATOM 773 O O . ASP A 1 95 ? -14.152 -13.761 7.173 1.00 85.19 95 ASP A O 1
ATOM 777 N N . VAL A 1 96 ? -12.958 -12.224 6.068 1.00 84.44 96 VAL A N 1
ATOM 778 C CA . VAL A 1 96 ? -12.038 -13.181 5.428 1.00 84.44 96 VAL A CA 1
ATOM 779 C C . VAL A 1 96 ? -10.800 -13.439 6.290 1.00 84.44 96 VAL A C 1
ATOM 781 O O . VAL A 1 96 ? -10.276 -14.555 6.290 1.00 84.44 96 VAL A O 1
ATOM 784 N N . PHE A 1 97 ? -10.313 -12.420 6.999 1.00 74.31 97 PHE A N 1
ATOM 785 C CA . PHE A 1 97 ? -9.046 -12.472 7.736 1.00 74.31 97 PHE A CA 1
ATOM 786 C C . PHE A 1 97 ? -9.205 -12.723 9.253 1.00 74.31 97 PHE A C 1
ATOM 788 O O . PHE A 1 97 ? -8.241 -13.177 9.874 1.00 74.31 97 PHE A O 1
ATOM 795 N N . TYR A 1 98 ? -10.388 -12.482 9.838 1.00 67.50 98 TYR A N 1
ATOM 796 C CA . TYR A 1 98 ? -10.705 -12.569 11.279 1.00 67.50 98 TYR A CA 1
ATOM 797 C C . TYR A 1 98 ? -12.036 -13.278 11.567 1.00 67.50 98 TYR A C 1
ATOM 799 O O . TYR A 1 98 ? -12.181 -13.841 12.680 1.00 67.50 98 TYR A O 1
#

Nearest PDB structures (foldseek):
  5x11-assembly1_B  TM=2.282E-01  e=6.282E+00  Bacillus spizizenii str. W23

Mean predicted aligned error: 12.48 Å

Radius of gyration: 22.21 Å; Cα contacts (8 Å, |Δi|>4): 43; chains: 1; bounding box: 38×43×58 Å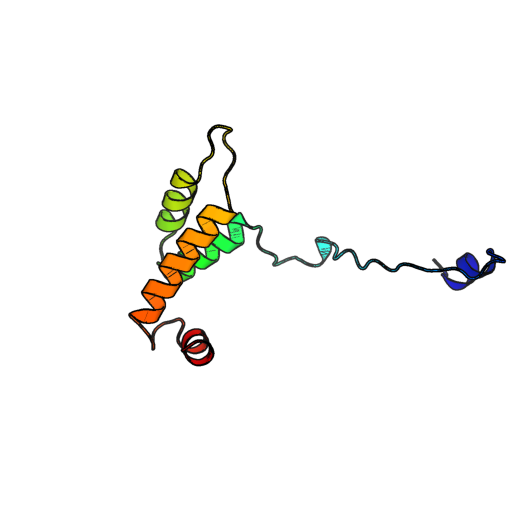

Secondary structure (DSSP, 8-state):
--HHHHHTT-SS-----------GGG-TTPPPHHHHHHHHHHHHHS-SHHHHHHHHHTB-TTS-B-HHHHHHHHHHHHHHHHHH-TTSTTHHHHHHH-

Foldseek 3Di:
DPVVVVCVVDPDDDDDDDDPPVPCVVPPPDDDLLRVLQVLLCVLPVDSVVLVVLQVVQQDPVRDGDSVSSVVVSVVSVVVSCVVCCPPPCVVVSVVVD

Organism: Listeria monocytogenes (NCBI:txid1639)